Protein AF-A0AAQ4DMH7-F1 (afdb_monomer)

Solvent-accessible surface area (backbone atoms only — not comparable to full-atom values): 4019 Å² total; per-residue (Å²): 136,86,82,81,73,82,83,68,57,71,65,61,54,52,52,50,53,50,50,38,55,76,56,24,24,80,72,48,76,64,76,34,62,46,72,66,56,51,50,52,51,51,51,53,52,51,52,51,44,70,71,38,93,58,33,81,40,67,73,44,38,57,61,76,76,106

Foldseek 3Di:
DDPPPPPDDPVVVVVVVVCDQVVDCVVVVNPDHHPVVVVVVLVVVLVCLVVDPCVPPPVSVVVNVD

Secondary structure (DSSP, 8-state):
---------HHHHHHHHHHHHHSHHHHTTT-S--HHHHHHHHHHHHHHHHHSTTTTSHHHHHHHH-

Structure (mmCIF, N/CA/C/O backbone):
data_AF-A0AAQ4DMH7-F1
#
_entry.id   AF-A0AAQ4DMH7-F1
#
loop_
_atom_site.group_PDB
_atom_site.id
_atom_site.type_symbol
_atom_site.label_atom_id
_atom_site.label_alt_id
_atom_site.label_comp_id
_atom_site.label_asym_id
_atom_site.label_entity_id
_atom_site.label_seq_id
_atom_site.pdbx_PDB_ins_code
_atom_site.Cartn_x
_atom_site.Cartn_y
_atom_site.Cartn_z
_atom_site.occupancy
_atom_site.B_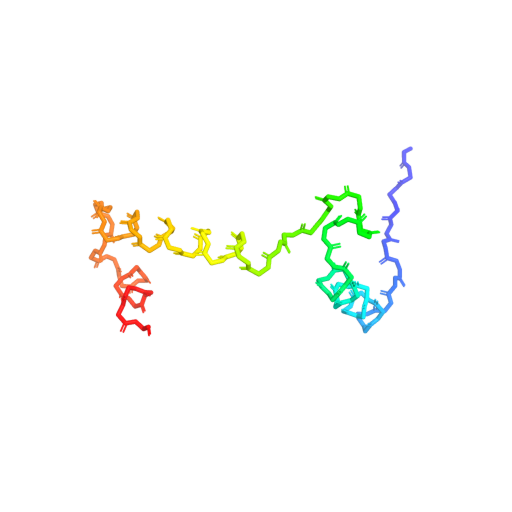iso_or_equiv
_atom_site.auth_seq_id
_atom_site.auth_comp_id
_atom_site.auth_asym_id
_atom_site.auth_atom_id
_atom_site.pdbx_PDB_model_num
ATOM 1 N N . MET A 1 1 ? 32.678 -10.427 4.017 1.00 39.78 1 MET A N 1
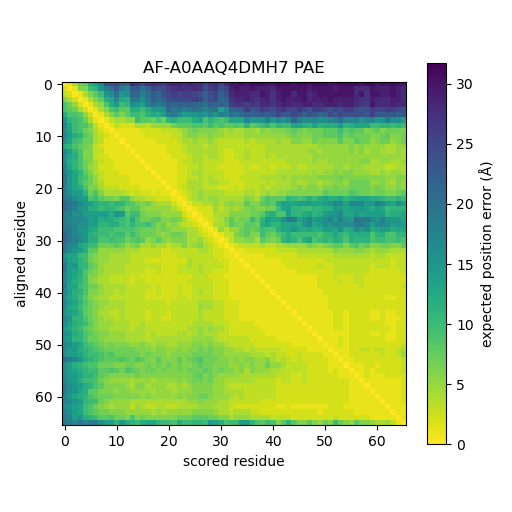ATOM 2 C CA . MET A 1 1 ? 31.263 -10.122 3.708 1.00 39.78 1 MET A CA 1
ATOM 3 C C . MET A 1 1 ? 31.120 -8.608 3.636 1.00 39.78 1 MET A C 1
ATOM 5 O O . MET A 1 1 ? 31.207 -7.951 4.663 1.00 39.78 1 MET A O 1
ATOM 9 N N . SER A 1 2 ? 31.058 -8.049 2.426 1.00 45.28 2 SER A N 1
ATOM 10 C CA . SER A 1 2 ? 31.051 -6.596 2.216 1.00 45.28 2 SER A CA 1
ATOM 11 C C . SER A 1 2 ? 29.644 -6.050 2.450 1.00 45.28 2 SER A C 1
ATOM 13 O O . SER A 1 2 ? 28.722 -6.383 1.704 1.00 45.28 2 SER A O 1
ATOM 15 N N . LYS A 1 3 ? 29.464 -5.248 3.506 1.00 52.34 3 LYS A N 1
ATOM 16 C CA . LYS A 1 3 ? 28.256 -4.440 3.694 1.00 52.34 3 LYS A CA 1
ATOM 17 C C . LYS A 1 3 ? 28.265 -3.379 2.592 1.00 52.34 3 LYS A C 1
ATOM 19 O O . LYS A 1 3 ? 28.972 -2.386 2.717 1.00 52.34 3 LYS A O 1
ATOM 24 N N . ARG A 1 4 ? 27.533 -3.599 1.495 1.00 53.19 4 ARG A N 1
ATOM 25 C CA . ARG A 1 4 ? 27.258 -2.533 0.522 1.00 53.19 4 ARG A CA 1
ATOM 26 C C . ARG A 1 4 ? 26.342 -1.525 1.207 1.00 53.19 4 ARG A C 1
ATOM 28 O O . ARG A 1 4 ? 25.133 -1.721 1.255 1.00 53.19 4 ARG A O 1
ATOM 35 N N . THR A 1 5 ? 26.921 -0.488 1.793 1.00 59.78 5 THR A N 1
ATOM 36 C CA . THR A 1 5 ? 26.191 0.736 2.105 1.00 59.78 5 THR A CA 1
ATOM 37 C C . THR A 1 5 ? 25.806 1.366 0.772 1.00 59.78 5 THR A C 1
ATOM 39 O O . THR A 1 5 ? 26.674 1.716 -0.024 1.00 59.78 5 THR A O 1
ATOM 42 N N . ASP A 1 6 ? 24.508 1.415 0.484 1.00 65.50 6 ASP A N 1
ATOM 43 C CA . ASP A 1 6 ? 23.977 2.136 -0.670 1.00 65.50 6 ASP A CA 1
ATOM 44 C C . ASP A 1 6 ? 24.278 3.634 -0.477 1.00 65.50 6 ASP A C 1
ATOM 46 O O . ASP A 1 6 ? 23.641 4.304 0.331 1.00 65.50 6 ASP A O 1
ATOM 50 N N . GLN A 1 7 ? 25.328 4.120 -1.146 1.00 71.38 7 GLN A N 1
ATOM 51 C CA . GLN A 1 7 ? 25.887 5.476 -1.024 1.00 71.38 7 GLN A CA 1
ATOM 52 C C . GLN A 1 7 ? 25.152 6.498 -1.919 1.00 71.38 7 GLN A C 1
ATOM 54 O O . GLN A 1 7 ? 25.659 7.593 -2.155 1.00 71.38 7 GLN A O 1
ATOM 59 N N . ARG A 1 8 ? 23.998 6.143 -2.495 1.00 80.62 8 ARG A N 1
ATOM 60 C CA . ARG A 1 8 ? 23.266 7.024 -3.417 1.00 80.62 8 ARG A CA 1
ATOM 61 C C . ARG A 1 8 ? 22.572 8.157 -2.670 1.00 80.62 8 ARG A C 1
ATOM 63 O O . ARG A 1 8 ? 22.120 7.974 -1.537 1.00 80.62 8 ARG A O 1
ATOM 70 N N . CYS A 1 9 ? 22.466 9.323 -3.310 1.00 90.88 9 CYS A N 1
ATOM 71 C CA . CYS A 1 9 ? 21.704 10.416 -2.722 1.00 90.88 9 CYS A CA 1
ATOM 72 C C . CYS A 1 9 ? 20.205 10.044 -2.667 1.00 90.88 9 CYS A C 1
ATOM 74 O O . CYS A 1 9 ? 19.740 9.233 -3.477 1.00 90.88 9 CY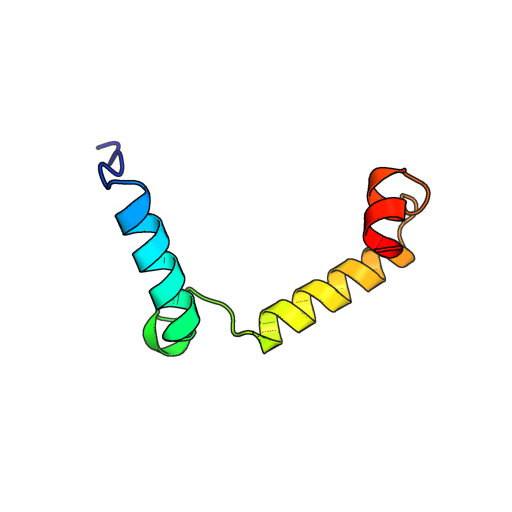S A O 1
ATOM 76 N N . PRO A 1 10 ? 19.431 10.584 -1.708 1.00 92.50 10 PRO A N 1
ATOM 77 C CA . PRO A 1 10 ? 18.003 10.288 -1.598 1.00 92.50 10 PRO A CA 1
ATOM 78 C C . PRO A 1 10 ? 17.224 10.556 -2.892 1.00 92.50 10 PRO A C 1
ATOM 80 O O . PRO A 1 10 ? 16.374 9.746 -3.255 1.00 92.50 10 PRO A O 1
ATOM 83 N N . ASP A 1 11 ? 17.559 11.625 -3.619 1.00 94.44 11 ASP A N 1
ATOM 84 C CA . ASP A 1 11 ? 1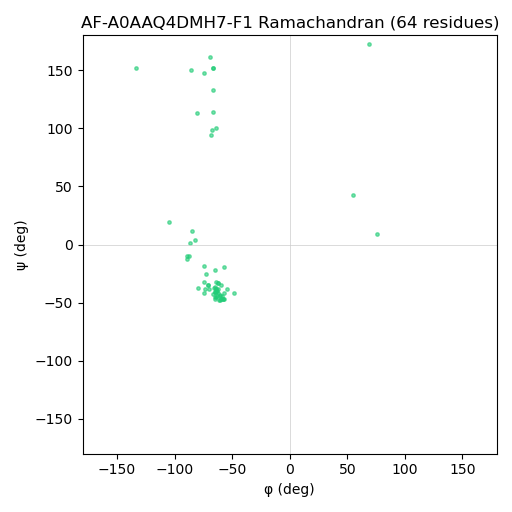6.879 11.995 -4.865 1.00 94.44 11 ASP A CA 1
ATOM 85 C C . ASP A 1 11 ? 17.066 10.951 -5.971 1.00 94.44 11 ASP A C 1
ATOM 87 O O . ASP A 1 11 ? 16.118 10.633 -6.689 1.00 94.44 11 ASP A O 1
ATOM 91 N N . ASP A 1 12 ? 18.253 10.347 -6.075 1.00 93.44 12 ASP A N 1
ATOM 92 C CA . ASP A 1 12 ? 18.510 9.281 -7.050 1.00 93.44 12 ASP A CA 1
ATOM 93 C C . ASP A 1 12 ? 17.662 8.038 -6.754 1.00 93.44 12 ASP A C 1
ATOM 95 O O . ASP A 1 12 ? 17.167 7.382 -7.672 1.00 93.44 12 ASP A O 1
ATOM 99 N N . ARG A 1 13 ? 17.453 7.726 -5.468 1.00 91.44 13 ARG A N 1
ATOM 100 C CA . ARG 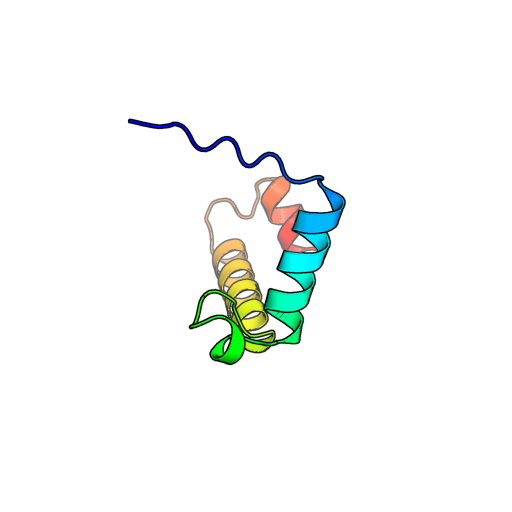A 1 13 ? 16.612 6.597 -5.042 1.00 91.44 13 ARG A CA 1
ATOM 101 C C . ARG A 1 13 ? 15.132 6.853 -5.317 1.00 91.44 13 ARG A C 1
ATOM 103 O O . ARG A 1 13 ? 14.425 5.927 -5.706 1.00 91.44 13 ARG A O 1
ATOM 110 N N . ILE A 1 14 ? 14.667 8.088 -5.121 1.00 93.19 14 ILE A N 1
ATOM 111 C CA . ILE A 1 14 ? 13.283 8.477 -5.431 1.00 93.19 14 ILE A CA 1
ATOM 112 C C . ILE A 1 14 ? 13.040 8.382 -6.939 1.00 93.19 14 ILE A C 1
ATOM 114 O O . ILE A 1 14 ? 12.050 7.783 -7.353 1.00 93.19 14 ILE A O 1
ATOM 118 N N . ARG A 1 15 ? 13.970 8.890 -7.759 1.00 91.31 15 ARG A N 1
ATOM 119 C CA . ARG A 1 15 ? 13.881 8.791 -9.225 1.00 91.31 15 ARG A CA 1
ATOM 120 C C . ARG A 1 15 ? 13.854 7.345 -9.704 1.00 91.31 15 ARG A C 1
ATOM 122 O O . ARG A 1 15 ? 13.058 7.015 -10.573 1.00 91.31 15 ARG A O 1
ATOM 129 N N . GLU A 1 16 ? 14.692 6.474 -9.142 1.00 88.44 16 GLU A N 1
ATOM 130 C CA . GLU A 1 16 ? 14.662 5.047 -9.484 1.00 88.44 16 GLU A CA 1
ATOM 131 C C . GLU A 1 16 ? 13.297 4.428 -9.162 1.00 88.44 16 GLU A C 1
ATOM 133 O O . GLU A 1 16 ? 12.718 3.759 -10.015 1.00 88.44 16 GLU A O 1
ATOM 138 N N . LEU A 1 17 ? 12.757 4.689 -7.968 1.00 89.88 17 LEU A N 1
ATOM 139 C CA . LEU A 1 17 ? 11.455 4.165 -7.560 1.00 89.88 17 LEU A CA 1
ATOM 140 C C . LEU A 1 17 ? 10.332 4.645 -8.487 1.00 89.88 17 LEU A C 1
ATOM 142 O O . LEU A 1 17 ? 9.499 3.846 -8.909 1.00 89.88 17 LEU A O 1
ATOM 146 N N . GLU A 1 18 ? 10.331 5.929 -8.841 1.00 89.88 18 GLU A N 1
ATOM 147 C CA . GLU A 1 18 ? 9.368 6.499 -9.784 1.00 89.88 18 GLU A CA 1
ATOM 148 C C . GLU A 1 18 ? 9.434 5.787 -11.142 1.00 89.88 18 GLU A C 1
ATOM 150 O O . GLU A 1 18 ? 8.409 5.344 -11.663 1.00 89.88 18 GLU A O 1
ATOM 155 N N . GLN A 1 19 ? 10.641 5.586 -11.680 1.00 87.56 19 GLN A N 1
ATOM 156 C CA . 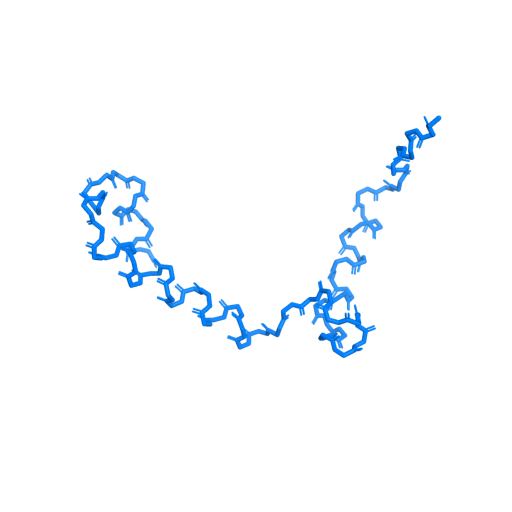GLN A 1 19 ? 10.825 4.854 -12.934 1.00 87.56 19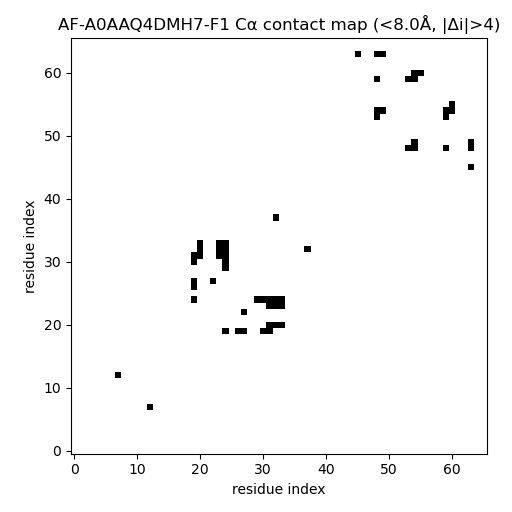 GLN A CA 1
ATOM 157 C C . GLN A 1 19 ? 10.364 3.397 -12.832 1.00 87.56 19 GLN A C 1
ATOM 159 O O . GLN A 1 19 ? 9.830 2.862 -13.804 1.00 87.56 19 GLN A O 1
ATOM 164 N N . MET A 1 20 ? 10.511 2.757 -11.667 1.00 87.31 20 MET A N 1
ATOM 165 C CA . MET A 1 20 ? 10.021 1.393 -11.471 1.00 87.31 20 MET A CA 1
ATOM 166 C C . MET A 1 20 ? 8.496 1.292 -11.597 1.00 87.31 20 MET A C 1
ATOM 168 O O . MET A 1 20 ? 8.000 0.330 -12.184 1.00 87.31 20 MET A O 1
ATOM 172 N N . PHE A 1 21 ? 7.756 2.273 -11.076 1.00 86.62 21 PHE A N 1
ATOM 173 C CA . PHE A 1 21 ? 6.294 2.290 -11.173 1.00 86.62 21 PHE A CA 1
ATOM 174 C C . PHE A 1 21 ? 5.797 2.784 -12.538 1.00 86.62 21 PHE A C 1
ATOM 176 O O . PHE A 1 21 ? 4.845 2.213 -13.066 1.00 86.62 21 PHE A O 1
ATOM 183 N N . LEU A 1 22 ? 6.458 3.775 -13.149 1.00 86.38 22 LEU A N 1
ATOM 184 C CA . LEU A 1 22 ? 6.095 4.285 -14.480 1.00 86.38 22 LEU A CA 1
ATOM 185 C C . LEU A 1 22 ? 6.424 3.297 -15.609 1.00 86.38 22 LEU A C 1
ATOM 187 O O . LEU A 1 22 ? 5.680 3.212 -16.584 1.00 86.38 22 LEU A O 1
ATOM 191 N N . GLY A 1 23 ? 7.514 2.533 -15.482 1.00 82.00 23 GLY A N 1
ATOM 192 C CA . GLY A 1 23 ? 7.863 1.471 -16.431 1.00 82.00 23 GLY A CA 1
ATOM 193 C C . GLY A 1 23 ? 6.993 0.214 -16.289 1.00 82.00 23 GLY A C 1
ATOM 194 O O . GLY A 1 23 ? 6.907 -0.610 -17.200 1.00 82.00 23 GLY A O 1
ATOM 195 N N . GLY A 1 24 ? 6.318 0.053 -15.154 1.00 74.12 24 GLY A N 1
ATOM 196 C CA . GLY A 1 24 ? 5.492 -1.112 -14.871 1.00 74.12 24 GLY A CA 1
ATOM 197 C C . GLY A 1 24 ? 6.286 -2.419 -14.681 1.00 74.12 24 GLY A C 1
ATOM 198 O O . GLY A 1 24 ? 7.499 -2.492 -14.907 1.00 74.12 24 GLY A O 1
ATOM 199 N N . PRO A 1 25 ? 5.604 -3.505 -14.270 1.00 73.94 25 PRO A N 1
ATOM 200 C CA . PRO A 1 25 ? 6.249 -4.729 -13.785 1.00 73.94 25 PRO A CA 1
ATOM 201 C C . PRO A 1 25 ? 7.128 -5.426 -14.824 1.00 73.94 25 PRO A C 1
ATOM 203 O O . PRO A 1 25 ? 8.140 -6.030 -14.473 1.00 73.94 25 PRO A O 1
ATOM 206 N N . VAL A 1 26 ? 6.757 -5.344 -16.105 1.00 74.06 26 VAL A N 1
ATOM 207 C CA . VAL A 1 26 ? 7.486 -5.994 -17.204 1.00 74.06 26 VAL A CA 1
ATOM 208 C C . VAL A 1 26 ? 8.882 -5.389 -17.360 1.00 74.06 26 VAL A C 1
ATOM 210 O O . VAL A 1 26 ? 9.852 -6.130 -17.517 1.00 74.06 26 VAL A O 1
ATOM 213 N N . LEU A 1 27 ? 9.011 -4.063 -17.237 1.00 70.69 27 LEU A N 1
ATOM 214 C CA . LEU A 1 27 ? 10.294 -3.368 -17.376 1.00 70.69 27 LEU A CA 1
ATOM 215 C C . LEU A 1 27 ? 11.225 -3.587 -16.176 1.00 70.69 27 LEU A C 1
ATOM 217 O O . LEU A 1 27 ? 12.443 -3.554 -16.334 1.00 70.69 27 LEU A O 1
ATOM 221 N N . VAL A 1 28 ? 10.683 -3.891 -14.993 1.00 80.06 28 VAL A N 1
ATOM 222 C CA . VAL A 1 28 ? 11.478 -4.133 -13.774 1.00 80.06 28 VAL A CA 1
ATOM 223 C C . VAL A 1 28 ? 11.579 -5.604 -13.376 1.00 80.06 28 VAL A C 1
ATOM 225 O O . VAL A 1 28 ? 11.902 -5.917 -12.228 1.00 80.06 28 VAL A O 1
ATOM 228 N N . SER A 1 29 ? 11.319 -6.529 -14.306 1.00 81.56 29 SER A N 1
ATOM 229 C CA . SER A 1 29 ? 11.390 -7.979 -14.050 1.00 81.56 29 SER A CA 1
ATOM 230 C C . SER A 1 29 ? 10.524 -8.427 -12.859 1.00 81.56 29 SER A C 1
ATOM 232 O O . SER A 1 29 ? 10.970 -9.194 -12.006 1.00 81.56 29 SER A O 1
ATOM 234 N N . GLY A 1 30 ? 9.303 -7.898 -12.760 1.00 77.62 30 GLY A N 1
ATOM 235 C CA . GLY A 1 30 ? 8.334 -8.234 -11.713 1.00 77.62 30 GLY A CA 1
ATOM 236 C C . GLY A 1 30 ? 8.612 -7.613 -10.341 1.00 77.62 30 GLY A C 1
ATOM 237 O O . GLY A 1 30 ? 7.953 -7.969 -9.372 1.00 77.62 30 GLY A O 1
ATOM 238 N N . LYS A 1 31 ? 9.572 -6.686 -10.226 1.00 79.00 31 LYS A N 1
ATOM 239 C CA . LYS A 1 31 ? 9.910 -6.013 -8.956 1.00 79.00 31 LYS A CA 1
ATOM 240 C C . LYS A 1 31 ? 8.999 -4.834 -8.587 1.00 79.00 31 LYS A C 1
ATOM 242 O O . LYS A 1 31 ? 9.268 -4.164 -7.595 1.00 79.00 31 LYS A O 1
ATOM 247 N N . ALA A 1 32 ? 7.957 -4.564 -9.369 1.00 86.25 32 ALA A N 1
ATOM 248 C CA . ALA A 1 32 ? 6.952 -3.545 -9.079 1.00 86.25 32 ALA A CA 1
ATOM 249 C C . ALA A 1 32 ? 5.548 -4.112 -9.294 1.00 86.25 32 ALA A C 1
ATOM 251 O O . ALA A 1 32 ? 5.354 -5.007 -10.118 1.00 86.25 32 ALA A O 1
ATOM 252 N N . PHE A 1 33 ? 4.583 -3.565 -8.560 1.00 88.19 33 PHE A N 1
ATOM 253 C CA . PHE A 1 33 ? 3.163 -3.844 -8.753 1.00 88.19 33 PHE A CA 1
ATOM 254 C C . PHE A 1 33 ? 2.577 -2.919 -9.821 1.00 88.19 33 PHE A C 1
ATOM 256 O O . PHE A 1 33 ? 3.026 -1.784 -9.988 1.00 88.19 33 PHE A O 1
ATOM 263 N N . THR A 1 34 ? 1.558 -3.398 -10.536 1.00 89.62 34 THR A N 1
ATOM 264 C CA . THR A 1 34 ? 0.689 -2.512 -11.318 1.00 89.62 34 THR A CA 1
ATOM 265 C C . THR A 1 34 ? -0.163 -1.664 -10.379 1.00 89.62 34 THR A C 1
ATOM 267 O O . THR A 1 34 ? -0.363 -2.016 -9.217 1.00 89.62 34 THR A O 1
ATOM 270 N N . VAL A 1 35 ? -0.719 -0.567 -10.898 1.00 90.81 35 VAL A N 1
ATOM 271 C CA . VAL A 1 35 ? -1.727 0.211 -10.164 1.00 90.81 35 VAL A CA 1
ATOM 272 C C . VAL A 1 35 ? -2.921 -0.671 -9.787 1.00 90.81 35 VAL A C 1
ATOM 274 O O . VAL A 1 35 ? -3.364 -0.616 -8.649 1.00 90.81 35 VAL A O 1
ATOM 277 N N . GLU A 1 36 ? -3.383 -1.538 -10.692 1.00 93.25 36 GLU A N 1
ATOM 278 C CA . GLU A 1 36 ? -4.457 -2.505 -10.415 1.00 93.25 36 GLU A CA 1
ATOM 279 C C . GLU A 1 36 ? -4.112 -3.421 -9.234 1.00 93.25 36 GLU A C 1
ATOM 281 O O . GLU A 1 36 ? -4.894 -3.528 -8.298 1.00 93.25 36 GLU A O 1
ATOM 286 N N . GLY A 1 37 ? -2.898 -3.979 -9.197 1.00 92.56 37 GLY A N 1
ATOM 287 C CA . GLY A 1 37 ? -2.466 -4.819 -8.079 1.00 92.56 37 GLY A CA 1
ATOM 288 C C . GLY A 1 37 ? -2.374 -4.058 -6.752 1.00 92.56 37 GLY A C 1
ATOM 289 O O . GLY A 1 37 ? -2.635 -4.628 -5.697 1.00 92.56 37 GLY A O 1
ATOM 290 N N . LEU A 1 38 ? -2.040 -2.763 -6.775 1.00 95.75 38 LEU A N 1
ATOM 291 C CA . LEU A 1 38 ? -2.079 -1.927 -5.569 1.00 95.75 38 LEU A CA 1
ATOM 292 C C . LEU A 1 38 ? -3.515 -1.642 -5.108 1.00 95.75 38 LEU A C 1
ATOM 294 O O . LEU A 1 38 ? -3.753 -1.572 -3.902 1.00 95.75 38 LEU A O 1
ATOM 298 N N . LEU A 1 39 ? -4.465 -1.499 -6.037 1.00 97.62 39 LEU A N 1
ATOM 299 C CA . LEU A 1 39 ? -5.886 -1.363 -5.709 1.00 97.62 39 LEU A CA 1
ATOM 300 C C . LEU A 1 39 ? -6.436 -2.653 -5.095 1.00 97.62 39 LEU A C 1
ATOM 302 O O . LEU A 1 39 ? -7.122 -2.579 -4.078 1.00 97.62 39 LEU A O 1
ATOM 306 N N . ASP A 1 40 ? -6.071 -3.817 -5.633 1.00 97.56 40 ASP A N 1
ATOM 307 C CA . ASP A 1 40 ? -6.439 -5.112 -5.050 1.00 97.56 40 ASP A CA 1
ATOM 308 C C . ASP A 1 40 ? -5.920 -5.240 -3.607 1.00 97.56 40 ASP A C 1
ATOM 310 O O . ASP A 1 40 ? -6.662 -5.634 -2.704 1.00 97.56 40 ASP A O 1
ATOM 314 N N . VAL A 1 41 ? -4.663 -4.836 -3.364 1.00 97.62 41 VAL A N 1
ATOM 315 C CA . VAL A 1 41 ? -4.061 -4.801 -2.018 1.00 97.62 41 VAL A CA 1
ATOM 316 C C . VAL A 1 41 ? -4.799 -3.833 -1.087 1.00 97.62 41 VAL A C 1
ATOM 318 O O . VAL A 1 41 ? -5.025 -4.158 0.079 1.00 97.62 41 VAL A O 1
ATOM 321 N N . LEU A 1 42 ? -5.185 -2.651 -1.574 1.00 98.06 42 LEU A N 1
ATOM 322 C CA . LEU A 1 42 ? -5.939 -1.682 -0.777 1.00 98.06 42 LEU A CA 1
ATOM 323 C C . LEU A 1 42 ? -7.315 -2.233 -0.382 1.00 98.06 42 LEU A C 1
ATOM 325 O O . LEU A 1 42 ? -7.705 -2.123 0.778 1.00 98.06 42 LEU A O 1
ATOM 329 N N . ILE A 1 43 ? -8.029 -2.843 -1.329 1.00 97.81 43 ILE A N 1
ATOM 330 C CA . ILE A 1 43 ? -9.373 -3.384 -1.105 1.00 97.81 43 ILE A CA 1
ATOM 331 C C . ILE A 1 43 ? -9.329 -4.541 -0.106 1.00 97.81 43 ILE A C 1
ATOM 333 O O . ILE A 1 43 ? -10.117 -4.550 0.839 1.00 97.81 43 ILE A O 1
ATOM 337 N N . VAL A 1 44 ? -8.396 -5.488 -0.265 1.00 98.06 44 VAL A N 1
ATOM 338 C CA . VAL A 1 44 ? -8.295 -6.619 0.672 1.00 98.06 44 VAL A CA 1
ATOM 339 C C . VAL A 1 44 ? -7.889 -6.154 2.071 1.00 98.06 44 VAL A C 1
ATOM 341 O O . VAL A 1 44 ? -8.424 -6.648 3.058 1.00 98.06 44 VAL A O 1
ATOM 344 N N . LEU A 1 45 ? -7.002 -5.157 2.176 1.00 97.69 45 LEU A N 1
ATOM 345 C CA . LEU A 1 45 ? -6.639 -4.572 3.466 1.00 97.69 45 LEU A CA 1
ATOM 346 C C . LEU A 1 45 ? -7.846 -3.903 4.133 1.00 97.69 45 LEU A C 1
ATOM 348 O O . LEU A 1 45 ? -8.064 -4.086 5.328 1.00 97.69 45 LEU A O 1
ATOM 352 N N . TYR A 1 46 ? -8.630 -3.141 3.369 1.00 97.56 46 TYR A N 1
ATOM 353 C CA . TYR A 1 46 ? -9.837 -2.490 3.870 1.00 97.56 46 TYR A CA 1
ATOM 354 C C . TYR A 1 46 ? -10.863 -3.505 4.390 1.00 97.56 46 TYR A C 1
ATOM 356 O O . TYR A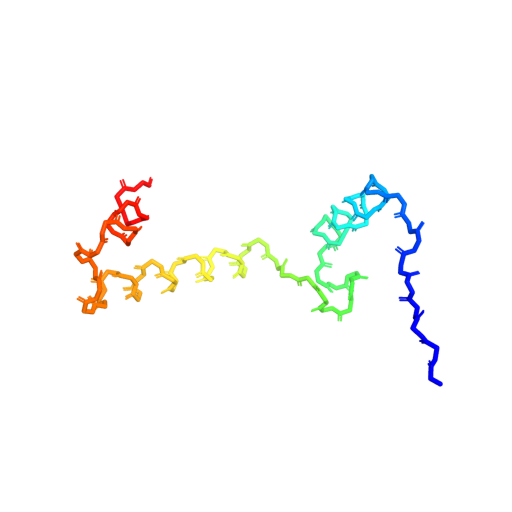 1 46 ? -11.366 -3.346 5.505 1.00 97.56 46 TYR A O 1
ATOM 364 N N . ASP A 1 47 ? -11.139 -4.562 3.621 1.00 97.94 47 ASP A N 1
ATOM 365 C CA . ASP A 1 47 ? -12.088 -5.612 4.007 1.00 97.94 47 ASP A CA 1
ATOM 366 C C . ASP A 1 47 ? -11.647 -6.335 5.290 1.00 97.94 47 ASP A C 1
ATOM 368 O O . ASP A 1 47 ? -12.410 -6.433 6.256 1.00 97.94 47 ASP A O 1
ATOM 372 N N . GLU A 1 48 ? -10.379 -6.740 5.368 1.00 97.56 48 GLU A N 1
ATOM 373 C CA . GLU A 1 48 ? -9.818 -7.369 6.569 1.00 97.56 48 GLU A CA 1
ATOM 374 C C . GLU A 1 48 ? -9.857 -6.426 7.780 1.00 97.56 48 GLU A C 1
ATOM 376 O O . GLU A 1 48 ? -10.174 -6.838 8.902 1.00 97.56 48 GLU A O 1
ATOM 381 N N . CYS A 1 49 ? -9.605 -5.130 7.577 1.00 97.06 49 CYS A N 1
ATOM 382 C CA . CYS A 1 49 ? -9.724 -4.142 8.643 1.00 97.06 49 CYS A CA 1
ATOM 383 C C . CYS A 1 49 ? -11.167 -4.005 9.150 1.00 97.06 49 CYS A C 1
ATOM 385 O O . CYS A 1 49 ? -11.377 -3.936 10.365 1.00 97.06 49 CYS A O 1
ATOM 387 N N . CYS A 1 50 ? -12.155 -4.017 8.256 1.00 96.75 50 CYS A N 1
ATOM 388 C CA . CYS A 1 50 ? -13.570 -3.970 8.624 1.00 96.75 50 CYS A CA 1
ATOM 389 C C . CYS A 1 50 ? -14.004 -5.208 9.420 1.00 96.75 50 CYS A C 1
ATOM 391 O O . CYS A 1 50 ? -14.778 -5.094 10.377 1.00 96.75 50 CYS A O 1
ATOM 393 N N . ASN A 1 51 ? -13.485 -6.380 9.056 1.00 96.81 51 ASN A N 1
ATOM 394 C CA . ASN A 1 51 ? -13.879 -7.664 9.640 1.00 96.81 51 ASN A CA 1
ATOM 395 C C . ASN A 1 51 ? -13.055 -8.066 10.878 1.00 96.81 51 ASN A C 1
ATOM 397 O O . ASN A 1 51 ? -13.458 -8.943 11.646 1.00 96.81 51 ASN A O 1
ATOM 401 N N . SER A 1 52 ? -11.940 -7.386 11.138 1.00 96.56 52 SER A N 1
ATOM 402 C CA . SER A 1 52 ? -11.063 -7.661 12.275 1.00 96.56 52 SER A CA 1
ATOM 403 C C . SER A 1 52 ? -11.704 -7.354 13.640 1.00 96.56 52 SER A C 1
ATOM 405 O O . SER A 1 52 ? -12.545 -6.459 13.813 1.00 96.56 52 SER A O 1
ATOM 407 N N . SER A 1 53 ? -11.254 -8.081 14.668 1.00 96.19 53 SER A N 1
ATOM 408 C CA . SER A 1 53 ? -11.582 -7.809 16.075 1.00 96.19 53 SER A CA 1
ATOM 409 C C . SER A 1 53 ? -11.016 -6.471 16.565 1.00 96.19 53 SER A C 1
ATOM 411 O O . SER A 1 53 ? -11.558 -5.887 17.504 1.00 96.19 53 SER A O 1
ATOM 413 N N . LEU A 1 54 ? -9.980 -5.957 15.896 1.00 95.81 54 LEU A N 1
ATOM 414 C CA . LEU A 1 54 ? -9.308 -4.698 16.214 1.00 95.81 54 LEU A CA 1
ATOM 415 C C . LEU A 1 54 ? -9.966 -3.472 15.562 1.00 95.81 54 LEU A C 1
ATOM 417 O O . LEU A 1 54 ? -9.497 -2.362 15.772 1.00 95.81 54 LEU A O 1
ATOM 421 N N . ARG A 1 55 ? -11.070 -3.609 14.812 1.00 95.38 55 ARG A N 1
ATOM 422 C CA . ARG A 1 55 ? -11.691 -2.483 14.071 1.00 95.38 55 ARG A CA 1
ATOM 423 C C . ARG A 1 55 ? -12.093 -1.272 14.928 1.00 95.38 55 ARG A C 1
ATOM 425 O O . ARG A 1 55 ? -12.309 -0.187 14.403 1.00 95.38 55 ARG A O 1
ATOM 432 N N . LYS A 1 56 ? -12.228 -1.477 16.244 1.00 95.69 56 LYS A N 1
ATOM 433 C CA . LYS A 1 56 ? -12.553 -0.443 17.240 1.00 95.69 56 LYS A CA 1
ATOM 434 C C . LYS A 1 56 ? -11.316 0.274 17.792 1.00 95.69 56 LYS A C 1
ATOM 436 O O . LYS A 1 56 ? -11.462 1.246 18.529 1.00 95.69 56 LYS A O 1
ATOM 441 N N . GLU A 1 57 ? -10.115 -0.214 17.488 1.00 97.88 57 GLU A N 1
ATOM 442 C CA . GLU A 1 57 ? -8.876 0.478 17.814 1.00 97.88 57 GLU A CA 1
ATOM 443 C C . GLU A 1 57 ? -8.800 1.764 17.003 1.00 97.88 57 GLU A C 1
ATOM 445 O O . GLU A 1 57 ? -8.983 1.750 15.785 1.00 97.88 57 GLU A O 1
ATOM 450 N N . LYS A 1 58 ? -8.468 2.872 17.673 1.00 97.00 58 LYS A N 1
ATOM 451 C CA . LYS A 1 58 ? -8.470 4.216 17.080 1.00 97.00 58 LYS A CA 1
ATOM 452 C C . LYS A 1 58 ? -7.737 4.274 15.737 1.00 97.00 58 LYS A C 1
ATOM 454 O O . LYS A 1 58 ? -8.213 4.910 14.807 1.00 97.00 58 LYS A O 1
ATOM 459 N N . THR A 1 59 ? -6.594 3.599 15.625 1.00 96.31 59 THR A N 1
ATOM 460 C CA . THR A 1 59 ? -5.801 3.569 14.389 1.00 96.31 59 THR A CA 1
ATOM 461 C C . THR A 1 59 ? -6.537 2.879 13.238 1.00 96.31 59 THR A C 1
ATOM 463 O O . THR A 1 59 ? -6.485 3.373 12.118 1.00 96.31 59 THR A O 1
ATOM 466 N N . MET A 1 60 ? -7.240 1.772 13.498 1.00 95.19 60 MET A N 1
ATOM 467 C CA . MET A 1 60 ? -8.017 1.067 12.472 1.00 95.19 60 MET A CA 1
ATOM 468 C C . MET A 1 60 ? -9.302 1.801 12.123 1.00 95.19 60 MET A C 1
ATOM 470 O O . MET A 1 60 ? -9.615 1.916 10.945 1.00 95.19 60 MET A O 1
ATOM 474 N N . THR A 1 61 ? -10.012 2.339 13.115 1.00 96.56 61 THR A N 1
ATOM 475 C CA . THR A 1 61 ? -11.206 3.158 12.867 1.00 96.56 61 THR A CA 1
ATOM 476 C C . THR A 1 61 ? -10.859 4.353 11.977 1.00 96.56 61 THR A C 1
ATOM 478 O O . THR A 1 61 ? -11.501 4.553 10.953 1.00 96.56 61 THR A O 1
ATOM 481 N N . ASN A 1 62 ? -9.766 5.063 12.283 1.00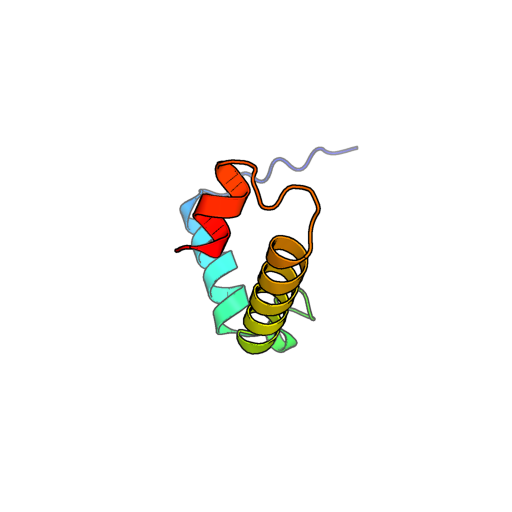 96.50 62 ASN A N 1
ATOM 482 C CA . ASN A 1 62 ? -9.291 6.173 11.456 1.00 96.50 62 ASN A CA 1
ATOM 483 C C . ASN A 1 62 ? -8.943 5.756 10.017 1.00 96.50 62 ASN A C 1
ATOM 485 O O . ASN A 1 62 ? -9.113 6.557 9.109 1.00 96.50 62 ASN A O 1
ATOM 489 N N . PHE A 1 63 ? -8.417 4.545 9.811 1.00 96.75 63 PHE A N 1
ATOM 490 C CA . PHE A 1 63 ? -8.101 4.037 8.473 1.00 96.75 63 PHE A CA 1
ATOM 491 C C . PHE A 1 63 ? -9.359 3.652 7.680 1.00 96.75 63 PHE A C 1
ATOM 493 O O . PHE A 1 63 ? -9.406 3.884 6.482 1.00 96.75 63 PHE A O 1
ATOM 500 N N . ILE A 1 64 ? -10.368 3.068 8.333 1.00 95.75 64 ILE A N 1
ATOM 501 C CA . ILE A 1 64 ? -11.611 2.617 7.682 1.00 95.75 64 ILE A CA 1
ATOM 502 C C . ILE A 1 64 ? -12.526 3.799 7.315 1.00 95.75 64 ILE A C 1
ATOM 504 O O . ILE A 1 64 ? -13.279 3.716 6.344 1.00 95.75 64 ILE A O 1
ATOM 508 N N . GLU A 1 65 ? -12.507 4.872 8.109 1.00 94.94 65 GLU A N 1
ATOM 509 C CA . GLU A 1 65 ? -13.409 6.025 7.953 1.00 94.94 65 GLU A CA 1
ATOM 510 C C . GLU A 1 65 ? -12.881 7.135 7.022 1.00 94.94 65 GLU A C 1
ATOM 512 O O . GLU A 1 65 ? -13.642 8.052 6.705 1.00 94.94 65 GLU A O 1
ATOM 517 N N . TYR A 1 66 ? -11.612 7.079 6.604 1.00 87.44 66 TYR A N 1
ATOM 518 C CA . TYR A 1 66 ? -10.966 8.068 5.727 1.00 87.44 66 TYR A CA 1
ATOM 519 C C . TYR A 1 66 ? -10.896 7.581 4.277 1.00 87.44 66 TYR A C 1
ATOM 521 O O . TYR A 1 66 ? -11.251 8.378 3.378 1.00 87.44 66 TYR A O 1
#

Radius of gyration: 17.5 Å; Cα contacts (8 Å, |Δi|>4): 30; chains: 1; bounding box: 45×22×35 Å

Sequence (66 aa):
MSKRTDQRCPDDRIRELEQMFLGGPVLVSGKAFTVEGLLDVLIVLYDECCNSSLRKEKTMTNFIEY

pLDDT: mean 87.31, std 13.41, range [39.78, 98.06]

Mean predicted aligned error: 7.07 Å

Organism: Amblyomma americanum (NCBI:txid6943)

Nearest PDB structures (foldseek):
  4aw2-assembly1_A-2  TM=9.485E-01  e=8.994E-04  Rattus norvegicus
  2vd5-assembly1_A-2  TM=9.499E-01  e=1.293E+00  Homo sapiens